Protein AF-F2L3W0-F1 (afdb_monomer_lite)

Structure (mmCIF, N/CA/C/O backbone):
data_AF-F2L3W0-F1
#
_entry.id   AF-F2L3W0-F1
#
loop_
_atom_site.group_PDB
_atom_site.id
_atom_site.type_symbol
_atom_site.label_atom_id
_atom_site.label_alt_id
_atom_site.label_comp_id
_atom_site.label_asym_id
_atom_site.label_entity_id
_atom_site.label_seq_id
_atom_site.pdbx_PDB_ins_code
_atom_site.Cartn_x
_atom_site.Cartn_y
_atom_site.Cartn_z
_atom_site.occupancy
_atom_site.B_iso_or_equiv
_atom_site.auth_seq_id
_atom_site.auth_comp_id
_atom_site.auth_asym_id
_atom_site.auth_atom_id
_atom_site.pdbx_PDB_model_num
ATOM 1 N N . MET A 1 1 ? -10.794 -13.112 5.236 1.00 38.75 1 MET A N 1
ATOM 2 C CA . MET A 1 1 ? -10.511 -13.142 3.786 1.00 38.75 1 MET 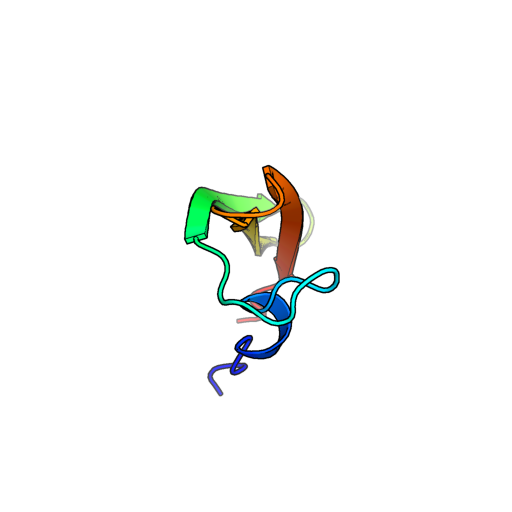A CA 1
ATOM 3 C C . MET A 1 1 ? -9.334 -12.213 3.559 1.00 38.75 1 MET A C 1
ATOM 5 O O . MET A 1 1 ? -9.482 -11.022 3.796 1.00 38.75 1 MET A O 1
ATOM 9 N N . ALA A 1 2 ? -8.148 -12.750 3.268 1.00 43.41 2 ALA A N 1
ATOM 10 C CA . ALA A 1 2 ? -7.009 -11.918 2.898 1.00 43.41 2 ALA A CA 1
ATOM 11 C C . ALA A 1 2 ? -7.299 -11.377 1.495 1.00 43.41 2 ALA A C 1
ATOM 13 O O . ALA A 1 2 ? -7.553 -12.154 0.581 1.00 43.41 2 ALA A O 1
ATOM 14 N N . VAL A 1 3 ? -7.389 -10.059 1.352 1.00 52.31 3 VAL A N 1
ATOM 15 C CA . VAL A 1 3 ? -7.471 -9.440 0.030 1.00 52.31 3 VAL A CA 1
ATOM 16 C C . VAL A 1 3 ? -6.076 -9.582 -0.567 1.00 52.31 3 VAL A C 1
ATOM 18 O O . VAL A 1 3 ? -5.149 -8.919 -0.102 1.00 52.31 3 VAL A O 1
ATOM 21 N N . ASP A 1 4 ? -5.915 -10.483 -1.533 1.00 50.53 4 ASP A N 1
ATOM 22 C CA . ASP A 1 4 ? -4.668 -10.648 -2.277 1.00 50.53 4 ASP A CA 1
ATOM 23 C C . ASP A 1 4 ? -4.430 -9.390 -3.124 1.00 50.53 4 ASP A C 1
ATOM 25 O O . ASP A 1 4 ? -4.865 -9.255 -4.266 1.00 50.53 4 ASP A O 1
ATOM 29 N N . LEU A 1 5 ? -3.752 -8.412 -2.521 1.00 60.12 5 LEU A N 1
ATOM 30 C CA . LEU A 1 5 ? -3.346 -7.137 -3.124 1.00 60.12 5 LEU A CA 1
ATOM 31 C C . LEU A 1 5 ? -2.168 -7.311 -4.102 1.00 60.12 5 LEU A C 1
ATOM 33 O O . LEU A 1 5 ? -1.345 -6.407 -4.260 1.00 60.12 5 LEU A O 1
ATOM 37 N N . GLU A 1 6 ? -2.055 -8.474 -4.746 1.00 60.81 6 GLU A N 1
ATOM 38 C CA . GLU A 1 6 ? -0.941 -8.813 -5.637 1.00 60.81 6 GLU A CA 1
ATOM 39 C C . GLU A 1 6 ? -0.855 -7.854 -6.831 1.00 60.81 6 GLU A C 1
ATOM 41 O O . GLU A 1 6 ? 0.239 -7.527 -7.287 1.00 60.81 6 GLU A O 1
ATOM 46 N N . TYR A 1 7 ? -1.992 -7.314 -7.288 1.00 61.06 7 TYR A N 1
ATOM 47 C CA . TYR A 1 7 ? -2.029 -6.412 -8.441 1.00 61.06 7 TYR A CA 1
ATOM 48 C C . TYR A 1 7 ? -1.285 -5.088 -8.206 1.00 61.06 7 TYR A C 1
ATOM 50 O O . TYR A 1 7 ? -0.723 -4.524 -9.143 1.00 61.06 7 TYR A O 1
ATOM 58 N N . LEU A 1 8 ? -1.244 -4.599 -6.962 1.00 66.12 8 LEU A N 1
ATOM 59 C CA . LEU A 1 8 ? -0.566 -3.343 -6.617 1.00 66.12 8 LEU A CA 1
ATOM 60 C C . LEU A 1 8 ? 0.938 -3.528 -6.419 1.00 66.12 8 LEU A C 1
ATOM 62 O O . LEU A 1 8 ? 1.683 -2.551 -6.419 1.00 66.12 8 LEU A O 1
ATOM 66 N N . LEU A 1 9 ? 1.400 -4.776 -6.326 1.00 80.25 9 LEU A N 1
ATOM 67 C CA . LEU A 1 9 ? 2.819 -5.102 -6.284 1.00 80.25 9 LEU A CA 1
ATOM 68 C C . LEU A 1 9 ? 3.467 -5.077 -7.672 1.00 80.25 9 LEU A C 1
ATOM 70 O O . LEU A 1 9 ? 4.662 -5.329 -7.759 1.00 80.25 9 LEU A O 1
ATOM 74 N N . ILE A 1 10 ? 2.741 -4.769 -8.751 1.00 88.88 10 ILE A N 1
ATOM 75 C CA . ILE A 1 10 ? 3.287 -4.709 -10.111 1.00 88.88 10 ILE A CA 1
A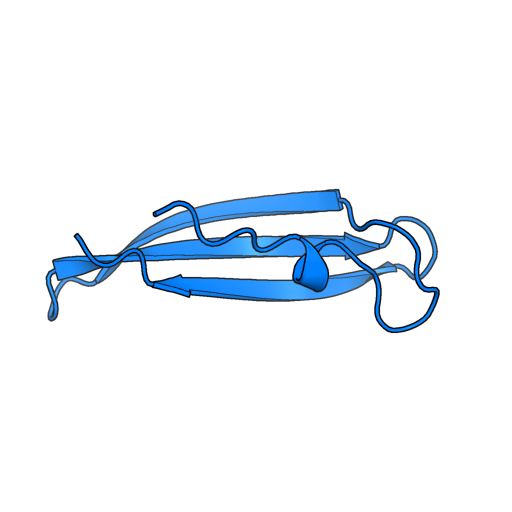TOM 76 C C . ILE A 1 10 ? 3.382 -3.259 -10.594 1.00 88.88 10 ILE A C 1
ATOM 78 O O . ILE A 1 10 ? 2.439 -2.477 -10.508 1.00 88.88 10 ILE A O 1
ATOM 82 N N . CYS A 1 11 ? 4.536 -2.890 -11.151 1.00 89.81 11 CYS A N 1
ATOM 83 C CA . CYS A 1 11 ? 4.766 -1.558 -11.687 1.00 89.81 11 CYS A CA 1
ATOM 84 C C . CYS A 1 11 ? 3.939 -1.338 -12.967 1.00 89.81 11 CYS A C 1
ATOM 86 O O . CYS A 1 11 ? 4.159 -2.056 -13.946 1.00 89.81 11 CYS A O 1
ATOM 88 N N . PRO A 1 12 ? 3.089 -0.296 -13.035 1.00 88.12 12 PRO A N 1
ATOM 89 C CA . PRO A 1 12 ? 2.240 -0.039 -14.200 1.00 88.12 12 PRO A CA 1
ATOM 90 C C . PRO A 1 12 ? 3.037 0.359 -15.449 1.00 88.12 12 PRO A C 1
ATOM 92 O O . PRO A 1 12 ? 2.535 0.258 -16.561 1.00 88.12 12 PRO A O 1
ATOM 95 N N . SER A 1 13 ? 4.283 0.813 -15.283 1.00 89.38 13 SER A N 1
ATOM 96 C CA . SER A 1 13 ? 5.126 1.259 -16.395 1.00 89.38 13 SER A CA 1
ATOM 97 C C . SER A 1 13 ? 5.946 0.138 -17.033 1.00 89.38 13 SER A C 1
ATOM 99 O O . SER A 1 13 ? 6.242 0.214 -18.219 1.00 89.38 13 SER A O 1
A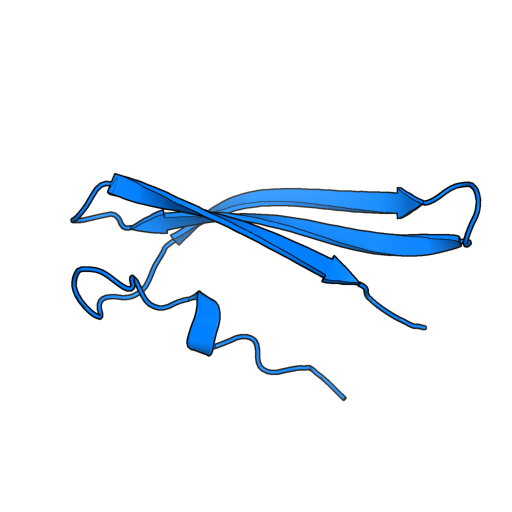TOM 101 N N . CYS A 1 14 ? 6.361 -0.878 -16.268 1.00 92.00 14 CYS A N 1
ATOM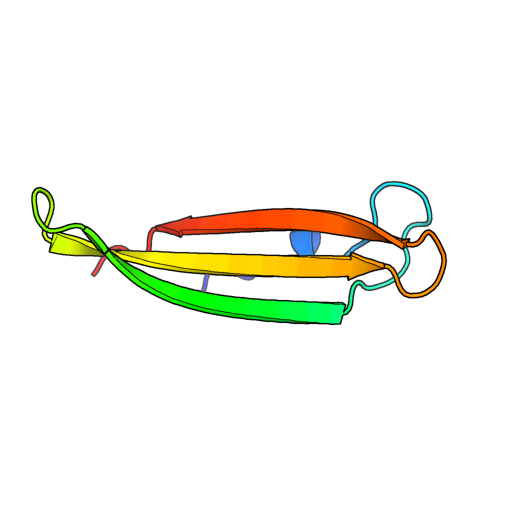 102 C CA . CYS A 1 14 ? 7.268 -1.922 -16.770 1.00 92.00 14 CYS A CA 1
ATOM 103 C C . CYS A 1 14 ? 6.830 -3.359 -16.469 1.00 92.00 14 CYS A C 1
ATOM 105 O O . CYS A 1 14 ? 7.546 -4.290 -16.832 1.00 92.00 14 CYS A O 1
ATOM 107 N N . GLY A 1 15 ? 5.707 -3.559 -15.775 1.00 89.12 15 GLY A N 1
ATOM 108 C CA . GLY A 1 15 ? 5.188 -4.884 -15.426 1.00 89.12 15 GLY A CA 1
ATOM 109 C C . GLY A 1 15 ? 6.042 -5.668 -14.422 1.00 89.12 15 GLY A C 1
ATOM 110 O O . GLY A 1 15 ? 5.753 -6.827 -14.149 1.00 89.12 15 GLY A O 1
ATOM 111 N N . LYS A 1 16 ? 7.102 -5.067 -13.867 1.00 90.44 16 LYS A N 1
ATOM 112 C CA . LYS A 1 16 ? 7.976 -5.709 -12.875 1.00 90.44 16 LYS A CA 1
ATOM 113 C C . LYS A 1 16 ? 7.450 -5.528 -11.452 1.00 90.44 16 LYS A C 1
ATOM 115 O O . LYS A 1 16 ? 6.809 -4.510 -11.184 1.00 90.44 16 LYS A O 1
ATOM 120 N N . PRO A 1 17 ? 7.786 -6.444 -10.528 1.00 90.50 17 PRO A N 1
ATOM 121 C CA . PRO A 1 17 ? 7.406 -6.304 -9.134 1.00 90.50 17 PRO A CA 1
ATOM 122 C C . PRO A 1 17 ? 7.994 -5.038 -8.498 1.00 90.50 17 PRO A C 1
ATOM 124 O O . PRO A 1 17 ? 9.091 -4.579 -8.839 1.00 90.50 17 PRO A O 1
ATOM 127 N N . MET A 1 18 ? 7.226 -4.465 -7.583 1.00 92.06 18 MET A N 1
ATOM 128 C CA . MET A 1 18 ? 7.559 -3.304 -6.774 1.00 92.06 18 MET A CA 1
ATOM 129 C C . MET A 1 18 ? 7.991 -3.748 -5.377 1.00 92.06 18 MET A C 1
ATOM 131 O O . MET A 1 18 ? 7.514 -4.752 -4.854 1.00 92.06 18 MET A O 1
ATOM 135 N N . ASN A 1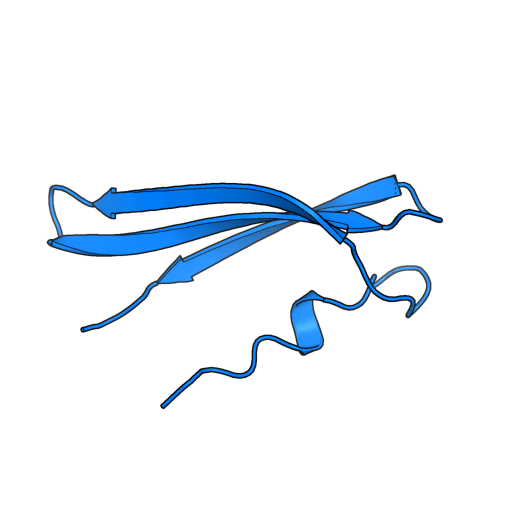 19 ? 8.871 -2.961 -4.762 1.00 90.88 19 ASN A N 1
ATOM 136 C CA . ASN A 1 19 ? 9.342 -3.170 -3.398 1.00 90.88 19 ASN A CA 1
ATOM 137 C C . ASN A 1 19 ? 8.581 -2.254 -2.436 1.00 90.88 19 ASN A C 1
ATOM 139 O O . ASN A 1 19 ? 8.254 -1.126 -2.796 1.00 90.88 19 ASN A O 1
ATOM 143 N N . GLU A 1 20 ? 8.336 -2.702 -1.207 1.00 90.44 20 GLU A N 1
ATOM 144 C CA . GLU A 1 20 ? 7.808 -1.837 -0.146 1.00 90.44 20 GLU A CA 1
ATOM 145 C C . GLU A 1 20 ? 8.936 -0.931 0.379 1.00 90.44 20 GLU A C 1
ATOM 147 O O . GLU A 1 20 ? 9.964 -1.415 0.844 1.00 90.44 20 GLU A O 1
ATOM 152 N N . ASP A 1 21 ? 8.759 0.383 0.251 1.00 91.94 21 ASP A N 1
ATOM 153 C CA . ASP A 1 21 ? 9.691 1.422 0.713 1.00 91.94 21 ASP A CA 1
ATOM 154 C C . ASP A 1 21 ? 9.375 1.840 2.155 1.00 91.94 21 ASP A C 1
ATOM 156 O O . ASP A 1 21 ? 10.266 2.038 2.976 1.00 91.94 21 ASP A O 1
ATOM 160 N N . SER A 1 22 ? 8.086 1.959 2.485 1.00 91.25 22 SER A N 1
ATOM 161 C CA . SER A 1 22 ? 7.630 2.226 3.850 1.00 91.25 22 SER A CA 1
ATOM 162 C C . SER A 1 22 ? 6.224 1.693 4.088 1.00 91.25 22 SER A C 1
ATOM 164 O O . SER A 1 22 ? 5.433 1.532 3.157 1.00 91.25 22 SER A O 1
ATOM 166 N N . ARG A 1 23 ? 5.910 1.441 5.360 1.00 91.44 23 ARG A N 1
ATOM 167 C CA . ARG A 1 23 ? 4.610 0.961 5.819 1.00 91.44 23 ARG A CA 1
ATOM 168 C C . ARG A 1 23 ? 4.250 1.636 7.132 1.00 91.44 23 ARG A C 1
ATOM 170 O O . ARG A 1 23 ? 5.048 1.648 8.066 1.00 91.44 23 ARG A O 1
ATOM 177 N N . ILE A 1 24 ? 3.030 2.147 7.215 1.00 91.69 24 ILE A N 1
ATOM 178 C CA . ILE A 1 24 ? 2.460 2.719 8.427 1.00 91.69 24 ILE A CA 1
ATOM 179 C C . ILE A 1 24 ? 1.047 2.192 8.631 1.00 91.69 24 ILE A C 1
ATOM 181 O O . ILE A 1 24 ? 0.209 2.207 7.735 1.00 91.69 24 ILE A O 1
ATOM 185 N N . MET A 1 25 ? 0.779 1.718 9.839 1.00 90.44 25 MET A N 1
ATOM 186 C CA . MET A 1 25 ? -0.562 1.352 10.260 1.00 90.44 25 MET A CA 1
ATOM 187 C C . MET A 1 25 ? -1.078 2.450 11.180 1.00 90.44 25 MET A C 1
ATOM 189 O O . MET A 1 25 ? -0.431 2.781 12.173 1.00 90.44 25 MET A O 1
ATOM 193 N N . ARG A 1 26 ? -2.240 3.012 10.856 1.00 89.69 26 ARG A N 1
ATOM 194 C CA . ARG A 1 26 ? -2.914 4.012 11.682 1.00 89.69 26 ARG A CA 1
ATOM 195 C C . ARG A 1 26 ? -4.329 3.573 12.010 1.00 89.69 26 ARG A C 1
ATOM 197 O O . ARG A 1 26 ? -4.941 2.799 11.280 1.00 89.69 26 ARG A O 1
ATOM 204 N N . ILE A 1 27 ? -4.839 4.079 13.122 1.00 88.69 27 ILE A N 1
ATOM 205 C CA . ILE A 1 27 ? -6.240 3.927 13.499 1.00 88.69 27 ILE A CA 1
ATOM 206 C C . ILE A 1 27 ? -6.891 5.284 13.271 1.00 88.69 27 ILE A C 1
ATOM 208 O O . ILE A 1 27 ? -6.445 6.286 13.828 1.00 88.69 27 ILE A O 1
ATOM 212 N N . GLU A 1 28 ? -7.916 5.336 12.429 1.00 87.50 28 GLU A N 1
ATOM 213 C CA . GLU A 1 28 ? -8.709 6.548 12.263 1.00 87.50 28 GLU A CA 1
ATOM 214 C C . GLU A 1 28 ? -9.540 6.780 13.525 1.00 87.50 28 GLU A C 1
ATOM 216 O O . GLU A 1 28 ? -10.405 5.981 13.871 1.00 87.50 28 GLU A O 1
ATOM 221 N N . HIS A 1 29 ? -9.282 7.887 14.221 1.00 82.62 29 HIS A N 1
ATOM 222 C CA . HIS A 1 29 ? -9.906 8.171 15.516 1.00 82.62 29 HIS A CA 1
ATOM 223 C C . HIS A 1 29 ? -11.436 8.290 15.459 1.00 82.62 29 HIS A C 1
ATOM 225 O O . HIS A 1 29 ? -12.102 7.939 16.425 1.00 82.62 29 HIS A O 1
ATOM 231 N N . LEU A 1 30 ? -11.990 8.780 14.346 1.00 85.38 30 LEU A N 1
ATOM 232 C CA . LEU A 1 30 ? -13.432 9.016 14.204 1.00 85.38 30 LEU A CA 1
ATOM 233 C C . LEU A 1 30 ? -14.212 7.741 13.868 1.00 85.38 30 LEU A C 1
ATOM 235 O O . LEU A 1 30 ? -15.319 7.548 14.357 1.00 85.38 30 LEU A O 1
ATOM 239 N N . THR A 1 31 ? -13.648 6.884 13.021 1.00 85.12 31 THR A N 1
ATOM 240 C CA . THR A 1 31 ? -14.315 5.679 12.503 1.00 85.12 31 THR A CA 1
ATOM 241 C C . THR A 1 31 ? -13.891 4.414 13.250 1.00 85.12 31 THR A C 1
ATOM 243 O O . THR A 1 31 ? -14.575 3.398 13.182 1.00 85.12 31 THR A O 1
ATOM 246 N N . GLY A 1 32 ? -12.754 4.450 13.951 1.00 84.12 32 GLY A N 1
ATOM 247 C CA . GLY A 1 32 ? -12.103 3.271 14.524 1.00 84.12 32 GLY A CA 1
ATOM 248 C C . GLY A 1 32 ? -11.460 2.357 13.475 1.00 84.12 32 GLY A C 1
ATOM 249 O O . GLY A 1 32 ? -10.960 1.285 13.827 1.00 84.12 32 GLY A O 1
ATOM 250 N N . ASN A 1 33 ? -11.460 2.757 12.198 1.00 88.12 33 ASN A N 1
ATOM 251 C CA . ASN A 1 33 ? -10.942 1.939 11.110 1.00 88.12 33 ASN A CA 1
ATOM 252 C C . ASN A 1 33 ? -9.428 1.786 11.222 1.00 88.12 33 ASN A C 1
ATOM 254 O O . ASN A 1 33 ? -8.696 2.758 11.427 1.00 88.12 33 ASN A O 1
ATOM 258 N N . LYS A 1 34 ? -8.947 0.557 11.032 1.00 89.81 34 LYS A N 1
ATOM 259 C CA . LYS A 1 34 ? -7.520 0.306 10.844 1.00 89.81 34 LYS A CA 1
ATOM 260 C C . LYS A 1 34 ? -7.181 0.583 9.390 1.00 89.81 34 LYS A C 1
ATOM 262 O O . LYS A 1 34 ? -7.768 -0.005 8.488 1.00 89.81 34 LYS A O 1
ATOM 267 N N . VAL A 1 35 ? -6.222 1.465 9.170 1.00 90.62 35 VAL A N 1
ATOM 268 C CA . VAL A 1 35 ? -5.753 1.839 7.842 1.00 90.62 35 VAL A CA 1
ATOM 269 C C . VAL A 1 35 ? -4.281 1.482 7.741 1.00 90.62 35 VAL A C 1
ATOM 271 O O . VAL A 1 35 ? -3.479 1.877 8.588 1.00 90.62 35 VAL A O 1
ATOM 274 N N . LEU A 1 36 ? -3.932 0.722 6.712 1.00 89.31 36 LEU A N 1
ATOM 275 C CA . LEU A 1 36 ? -2.556 0.422 6.353 1.00 89.31 36 LEU A CA 1
ATOM 276 C C . LEU A 1 36 ? -2.186 1.292 5.158 1.00 89.31 36 LEU A C 1
ATOM 278 O O . LEU A 1 36 ? -2.712 1.092 4.067 1.00 89.31 36 LEU A O 1
ATOM 282 N N . GLU A 1 37 ? -1.289 2.249 5.357 1.00 91.62 37 GLU A N 1
ATOM 283 C CA . GLU A 1 37 ? -0.664 2.951 4.244 1.00 91.62 37 GLU A CA 1
ATOM 284 C C . GLU A 1 37 ? 0.701 2.336 3.966 1.00 91.62 37 GLU A C 1
ATOM 286 O O . GLU A 1 37 ? 1.518 2.170 4.874 1.00 91.62 37 GLU A O 1
ATOM 291 N N . ARG A 1 38 ? 0.972 2.015 2.706 1.00 90.50 38 ARG A N 1
ATOM 292 C CA . ARG A 1 38 ? 2.301 1.586 2.269 1.00 90.50 38 ARG A CA 1
ATOM 293 C C . ARG A 1 38 ? 2.744 2.366 1.045 1.00 90.50 38 ARG A C 1
ATOM 295 O O . ARG A 1 38 ? 1.934 2.762 0.208 1.00 90.50 38 ARG A O 1
ATOM 302 N N . LEU A 1 39 ? 4.042 2.605 0.956 1.00 92.56 39 LEU A N 1
ATOM 303 C CA . LEU A 1 39 ? 4.685 3.197 -0.202 1.00 92.56 39 LEU A CA 1
ATOM 304 C C . LEU A 1 39 ? 5.420 2.088 -0.942 1.00 92.56 39 LEU A C 1
ATOM 306 O O . LEU A 1 39 ? 6.289 1.437 -0.374 1.00 92.56 39 LEU A O 1
ATOM 310 N N . LEU A 1 40 ? 5.072 1.880 -2.203 1.00 92.06 40 LEU A N 1
ATOM 311 C CA . LEU A 1 40 ? 5.712 0.921 -3.089 1.00 92.06 40 LEU A CA 1
ATOM 312 C C . LEU A 1 40 ? 6.624 1.672 -4.056 1.00 92.06 40 LEU A C 1
ATOM 314 O O . LEU A 1 40 ? 6.239 2.714 -4.584 1.00 92.06 40 LEU A O 1
ATOM 318 N N . ILE A 1 41 ? 7.813 1.142 -4.323 1.00 94.06 41 ILE A N 1
ATOM 319 C CA . ILE A 1 41 ? 8.777 1.695 -5.272 1.00 94.06 41 ILE A CA 1
ATOM 320 C C . ILE A 1 41 ? 9.204 0.639 -6.290 1.00 94.06 41 ILE A C 1
ATOM 322 O O . ILE A 1 41 ? 9.610 -0.470 -5.947 1.00 94.06 41 ILE A O 1
ATOM 326 N N . CYS A 1 42 ? 9.155 0.989 -7.574 1.00 93.69 42 CYS A N 1
ATOM 327 C CA . CYS A 1 42 ? 9.741 0.151 -8.611 1.00 93.69 42 CYS A CA 1
ATOM 328 C C . CYS A 1 42 ? 11.270 0.332 -8.614 1.00 93.69 42 CYS A C 1
ATOM 330 O O . CYS A 1 42 ? 11.745 1.449 -8.850 1.00 93.69 42 CYS A O 1
ATOM 332 N N . PRO A 1 43 ? 12.075 -0.731 -8.433 1.00 92.62 43 PRO A N 1
ATOM 333 C CA . PRO A 1 43 ? 13.532 -0.601 -8.419 1.00 92.62 43 PRO A CA 1
ATOM 334 C C . PRO A 1 43 ? 14.107 -0.169 -9.777 1.00 92.62 43 PRO A C 1
ATOM 336 O O . PRO A 1 43 ? 15.169 0.456 -9.802 1.00 92.62 43 PRO A O 1
ATOM 339 N N . HIS A 1 44 ? 13.390 -0.443 -10.874 1.00 93.00 44 HIS A N 1
ATOM 340 C CA . HIS A 1 44 ? 13.797 -0.123 -12.244 1.00 93.00 44 HIS A CA 1
ATOM 341 C C . HIS A 1 44 ? 13.346 1.273 -12.685 1.00 93.00 44 HIS A C 1
ATOM 343 O O . HIS A 1 44 ? 14.177 2.102 -13.034 1.00 93.00 44 HIS A O 1
ATOM 349 N N . CYS A 1 45 ? 12.041 1.552 -12.641 1.00 93.69 45 CYS A N 1
ATOM 350 C CA . CYS A 1 45 ? 11.487 2.821 -13.126 1.00 93.69 45 CYS A CA 1
ATOM 351 C C . CYS A 1 45 ? 11.526 3.945 -12.084 1.00 93.69 45 CYS A C 1
ATOM 353 O O . CYS A 1 45 ? 11.227 5.085 -12.421 1.00 93.69 45 CYS A O 1
ATOM 355 N N . LYS A 1 46 ? 11.812 3.629 -10.812 1.00 91.94 46 LYS A N 1
ATOM 356 C CA . LYS A 1 46 ? 11.730 4.552 -9.660 1.00 91.94 46 LYS A CA 1
ATOM 357 C C . LYS A 1 46 ? 10.348 5.184 -9.432 1.00 91.94 46 LYS A C 1
ATOM 359 O O . LYS A 1 46 ? 10.215 6.079 -8.603 1.00 91.94 46 LYS A O 1
ATOM 364 N N . VAL A 1 47 ? 9.313 4.679 -10.107 1.00 92.06 47 VAL A N 1
ATOM 365 C CA . VAL A 1 47 ? 7.908 5.030 -9.865 1.00 92.06 47 VAL A CA 1
ATOM 366 C C . VAL A 1 47 ? 7.536 4.649 -8.439 1.00 92.06 47 VAL A C 1
ATOM 368 O O . VAL A 1 47 ? 7.849 3.540 -7.997 1.00 92.06 47 VAL A O 1
ATOM 371 N N . LYS A 1 48 ? 6.857 5.565 -7.748 1.00 91.62 48 LYS A N 1
ATOM 372 C CA . LYS A 1 48 ? 6.346 5.367 -6.394 1.00 91.62 48 LYS A CA 1
ATOM 373 C C . LYS A 1 48 ? 4.823 5.343 -6.407 1.00 91.62 48 LYS A C 1
ATOM 375 O O . LYS A 1 48 ? 4.209 6.210 -7.021 1.00 91.62 48 LYS A O 1
ATOM 380 N N . ILE A 1 49 ? 4.231 4.382 -5.711 1.00 89.88 49 ILE A N 1
ATOM 381 C CA . ILE A 1 49 ? 2.781 4.258 -5.538 1.00 89.88 49 ILE A CA 1
ATOM 382 C C . ILE A 1 49 ? 2.492 4.276 -4.046 1.00 89.88 49 ILE A C 1
ATOM 384 O O . ILE A 1 49 ? 3.081 3.508 -3.291 1.00 89.88 49 ILE A O 1
ATOM 388 N 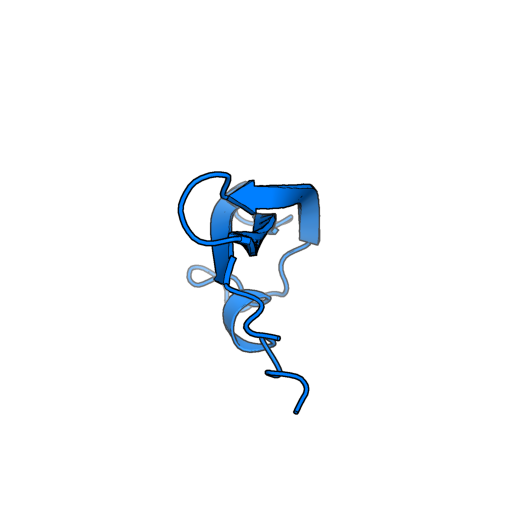N . ARG A 1 50 ? 1.594 5.163 -3.617 1.00 90.44 50 ARG A N 1
ATOM 389 C CA . ARG A 1 50 ? 1.055 5.137 -2.259 1.00 90.44 50 ARG A CA 1
ATOM 390 C C . ARG A 1 50 ? -0.237 4.341 -2.281 1.00 90.44 50 ARG A C 1
ATOM 392 O O . ARG A 1 50 ? -1.162 4.688 -3.008 1.00 90.44 50 ARG A O 1
ATOM 399 N N . GLU A 1 51 ? -0.288 3.306 -1.467 1.00 86.50 51 GLU A N 1
ATOM 400 C CA . GLU A 1 51 ? -1.461 2.473 -1.295 1.00 86.50 51 GLU A CA 1
ATOM 401 C C . GLU A 1 51 ? -2.045 2.688 0.097 1.00 86.50 51 GLU A C 1
ATOM 403 O O . GLU A 1 51 ? -1.304 2.763 1.077 1.00 86.50 51 GLU A O 1
ATOM 408 N N . ILE A 1 52 ? -3.372 2.798 0.167 1.00 88.94 52 ILE A N 1
ATOM 409 C CA . ILE A 1 52 ? -4.136 2.963 1.402 1.00 88.94 52 ILE A CA 1
ATOM 410 C C . ILE A 1 52 ? -5.152 1.825 1.458 1.00 88.94 52 ILE A C 1
ATOM 412 O O . ILE A 1 52 ? -6.094 1.790 0.667 1.00 88.94 52 ILE A O 1
ATOM 416 N N . ILE A 1 53 ? -4.955 0.892 2.384 1.00 86.50 53 ILE A N 1
ATOM 417 C CA . ILE A 1 53 ? -5.844 -0.249 2.596 1.00 86.50 53 ILE A CA 1
ATOM 418 C C . ILE A 1 53 ? -6.664 0.004 3.856 1.00 86.50 53 ILE A C 1
ATOM 420 O O . ILE A 1 53 ? -6.115 0.168 4.948 1.00 86.50 53 ILE A O 1
ATOM 424 N N . TYR A 1 54 ? -7.984 -0.034 3.716 1.00 87.38 54 TYR A N 1
ATOM 425 C CA . TYR A 1 54 ? -8.904 -0.045 4.845 1.00 87.38 54 TYR A CA 1
ATOM 426 C C . TYR A 1 54 ? -9.092 -1.486 5.313 1.00 87.38 54 TYR A C 1
ATOM 428 O O . TYR A 1 54 ? -9.715 -2.304 4.639 1.00 87.38 54 TYR A O 1
ATOM 436 N N . LEU A 1 55 ? -8.521 -1.803 6.470 1.00 82.12 55 LEU A N 1
ATOM 437 C CA . LEU A 1 55 ? -8.676 -3.092 7.127 1.00 82.12 55 LEU A CA 1
ATOM 438 C C . LEU A 1 55 ? -9.964 -3.031 7.957 1.00 82.12 55 LEU A C 1
ATOM 440 O O . LEU A 1 55 ? -9.948 -2.642 9.129 1.00 82.12 55 LEU A O 1
ATOM 444 N N . SER A 1 56 ? -11.097 -3.359 7.331 1.00 70.31 56 SER A N 1
ATOM 445 C CA . SER A 1 56 ? -12.339 -3.615 8.065 1.00 70.31 56 SER A CA 1
ATOM 446 C C . SER A 1 56 ? -12.151 -4.826 8.984 1.00 70.31 56 SER A C 1
ATOM 448 O O . SER A 1 56 ? -11.449 -5.774 8.627 1.00 70.31 56 SER A O 1
ATOM 450 N N . ARG A 1 57 ? -12.730 -4.743 10.185 1.00 59.78 57 ARG A N 1
ATOM 451 C CA . ARG A 1 57 ? -12.622 -5.754 11.244 1.00 59.78 57 ARG A CA 1
ATOM 452 C C . ARG A 1 57 ? -13.172 -7.115 10.833 1.00 59.78 57 ARG A C 1
ATOM 454 O O . ARG A 1 57 ? -14.182 -7.135 10.098 1.00 59.78 57 ARG A O 1
#

Organism: Thermoproteus uzoniensis (strain 768-20) (NCBI:txid999630)

Radius of gyration: 12.86 Å; chains: 1; bounding box: 28×22×32 Å

Secondary structure (DSSP, 8-state):
----GGGGGB-TTT-PBPEEEEEEEEE-TTT--EEEEEEEE-TTT--EEEEEEEE--

Sequence (57 aa):
MAVDLEYLLICPSCGKPMNEDSRIMRIEHLTGNKVLERLLICPHCKVKIREIIYLSR

pLDDT: mean 83.75, std 13.54, range [38.75, 94.06]

Foldseek 3Di:
DPPPPVVVQADPVPRDGWDWPDWDWDQDPPPRWIKIWTWTADPPPRDIDIDIDTDDD